Protein AF-A0A955V2Y7-F1 (afdb_monomer_lite)

Structure (mmCIF, N/CA/C/O backbone):
data_AF-A0A955V2Y7-F1
#
_entry.id   AF-A0A955V2Y7-F1
#
loop_
_atom_site.group_PDB
_atom_site.id
_atom_site.type_symbol
_atom_site.label_atom_id
_atom_site.label_alt_id
_atom_site.label_comp_id
_atom_site.label_asym_id
_atom_site.label_entity_id
_atom_site.label_seq_id
_atom_site.pdbx_PDB_ins_code
_atom_site.Cartn_x
_atom_site.Cartn_y
_atom_site.Cartn_z
_atom_site.occupancy
_atom_site.B_iso_or_equiv
_atom_site.auth_seq_id
_atom_site.auth_comp_id
_atom_site.auth_asym_id
_atom_site.auth_atom_id
_atom_site.pdbx_PDB_model_num
ATOM 1 N N . ARG A 1 1 ? -3.514 13.637 -16.619 1.00 52.97 1 ARG A N 1
ATOM 2 C CA . ARG A 1 1 ? -4.445 14.562 -15.931 1.00 52.97 1 ARG A CA 1
ATOM 3 C C . ARG A 1 1 ? -5.052 13.888 -14.704 1.00 52.97 1 ARG A C 1
ATOM 5 O O . ARG A 1 1 ? -4.801 14.370 -13.617 1.00 52.97 1 ARG A O 1
ATOM 12 N N . TRP A 1 2 ? -5.623 12.686 -14.848 1.00 58.56 2 TRP A N 1
ATOM 13 C CA . TRP A 1 2 ? -6.237 11.930 -13.746 1.00 58.56 2 TRP A CA 1
ATOM 14 C C . TRP A 1 2 ? -5.425 11.804 -12.456 1.00 58.56 2 TRP A C 1
ATOM 16 O O . TRP A 1 2 ? -5.997 11.972 -11.395 1.00 58.56 2 TRP A O 1
ATOM 26 N N . LEU A 1 3 ? -4.114 11.543 -12.504 1.00 56.66 3 LEU A N 1
ATOM 27 C CA . LEU A 1 3 ? -3.335 11.458 -11.261 1.00 56.66 3 LEU A CA 1
ATOM 28 C C . LEU A 1 3 ? -3.196 12.816 -10.555 1.00 56.66 3 LEU A C 1
ATOM 30 O O . LEU A 1 3 ? -3.245 12.869 -9.334 1.00 56.66 3 LEU A O 1
ATOM 34 N N . VAL A 1 4 ? -3.025 13.905 -11.309 1.00 57.59 4 VAL A N 1
ATOM 35 C CA . VAL A 1 4 ? -2.953 15.259 -10.737 1.00 57.59 4 VAL A CA 1
ATOM 36 C C . VAL A 1 4 ? -4.289 15.606 -10.088 1.00 57.59 4 VAL A C 1
ATOM 38 O O . VAL A 1 4 ? -4.301 16.048 -8.947 1.00 57.59 4 VAL A O 1
ATOM 41 N N . ASP A 1 5 ? -5.388 15.304 -10.778 1.00 60.38 5 ASP A N 1
ATOM 42 C CA . ASP A 1 5 ? -6.749 15.515 -10.283 1.00 60.38 5 ASP A CA 1
ATOM 43 C C . ASP A 1 5 ? -7.008 14.645 -9.025 1.00 60.38 5 ASP A C 1
ATOM 45 O O . ASP A 1 5 ? -7.425 15.163 -7.993 1.00 60.38 5 ASP A O 1
ATOM 49 N N . ALA A 1 6 ? -6.635 13.355 -9.039 1.00 59.56 6 ALA A N 1
ATOM 50 C CA . ALA A 1 6 ? -6.723 12.454 -7.877 1.00 59.56 6 ALA A CA 1
ATOM 51 C C . ALA A 1 6 ? -5.935 12.948 -6.660 1.00 59.56 6 ALA A C 1
ATOM 53 O O . ALA A 1 6 ? -6.405 12.867 -5.523 1.00 59.56 6 ALA A O 1
ATOM 54 N N . LEU A 1 7 ? -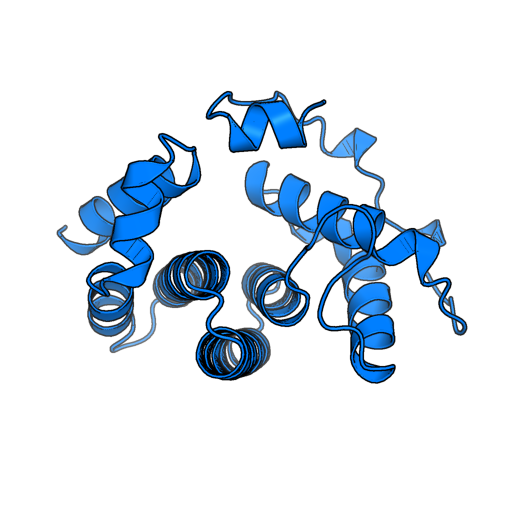4.707 13.422 -6.882 1.00 54.69 7 LEU A N 1
ATOM 55 C CA . LEU A 1 7 ? -3.849 13.928 -5.814 1.00 54.69 7 LEU A CA 1
ATOM 56 C C . LEU A 1 7 ? -4.340 15.279 -5.283 1.00 54.69 7 LEU A C 1
ATOM 58 O O . LEU A 1 7 ? -4.177 15.537 -4.094 1.00 54.69 7 LEU A O 1
ATOM 62 N N . ALA A 1 8 ? -4.989 16.087 -6.125 1.00 55.16 8 ALA A N 1
ATOM 63 C CA . ALA A 1 8 ? -5.684 17.313 -5.738 1.00 55.16 8 ALA A CA 1
ATOM 64 C C . ALA A 1 8 ? -7.030 17.059 -5.025 1.00 55.16 8 ALA A C 1
ATOM 66 O O . ALA A 1 8 ? -7.747 18.007 -4.721 1.00 55.16 8 ALA A O 1
ATOM 67 N N . GLY A 1 9 ? -7.384 15.795 -4.758 1.00 48.59 9 GLY A N 1
ATOM 68 C CA . GLY A 1 9 ? -8.623 15.426 -4.069 1.00 48.59 9 GLY A CA 1
ATOM 69 C C . GLY A 1 9 ? -9.849 15.340 -4.981 1.00 48.59 9 GLY A C 1
ATOM 70 O O . GLY A 1 9 ? -10.930 14.973 -4.519 1.00 48.59 9 GLY A O 1
ATOM 71 N N . GLU A 1 10 ? -9.704 15.611 -6.278 1.00 59.59 10 GLU A N 1
ATOM 72 C CA . GLU A 1 10 ? -10.761 15.342 -7.244 1.00 59.59 10 GLU A CA 1
ATOM 73 C C . GLU A 1 10 ? -10.907 13.824 -7.412 1.00 59.59 10 GLU A C 1
ATOM 75 O O . GLU A 1 10 ? -9.946 13.066 -7.289 1.00 59.59 10 GLU A O 1
ATOM 80 N N . ARG A 1 11 ? -12.122 13.341 -7.681 1.00 58.06 11 ARG A N 1
ATOM 81 C CA . ARG A 1 11 ? -12.327 11.938 -8.060 1.00 58.06 11 ARG A CA 1
ATOM 82 C C . ARG A 1 11 ? -12.265 11.844 -9.576 1.00 58.06 11 ARG A C 1
ATOM 84 O O . ARG A 1 11 ? -13.292 12.087 -10.211 1.00 58.06 11 ARG A O 1
ATOM 91 N N . PRO A 1 12 ? -11.110 11.521 -10.178 1.00 60.28 12 PRO A N 1
ATOM 92 C CA . PRO A 1 12 ? -11.106 11.225 -11.595 1.00 60.28 12 PRO A CA 1
ATOM 93 C C . PRO A 1 12 ? -11.987 10.001 -11.841 1.00 60.28 12 PRO A C 1
ATOM 95 O O . PRO A 1 12 ? -11.880 8.993 -11.139 1.00 60.28 12 PRO A O 1
ATOM 98 N N . ASP A 1 13 ? -12.845 10.096 -12.850 1.00 63.41 13 ASP A N 1
ATOM 99 C CA . ASP A 1 13 ? -13.469 8.929 -13.462 1.00 63.41 13 ASP A CA 1
ATOM 100 C C . ASP A 1 13 ? -12.368 8.190 -14.236 1.00 63.41 13 ASP A C 1
ATOM 102 O O . ASP A 1 13 ? -12.081 8.485 -15.400 1.00 63.41 13 ASP A O 1
ATOM 106 N N . VAL A 1 14 ? -11.609 7.358 -13.516 1.00 62.66 14 VAL A N 1
ATOM 107 C CA . VAL A 1 14 ? -10.502 6.595 -14.091 1.00 62.66 14 VAL A CA 1
ATOM 108 C C . VAL A 1 14 ? -11.103 5.421 -14.842 1.00 62.66 14 VAL A C 1
ATOM 110 O O . VAL A 1 14 ? -11.476 4.411 -14.246 1.00 62.66 14 VAL A O 1
ATOM 113 N N . ASP A 1 15 ? -11.154 5.543 -16.164 1.00 67.69 15 ASP A N 1
ATOM 114 C CA . ASP A 1 15 ? -11.452 4.412 -17.028 1.00 67.69 15 ASP A CA 1
ATOM 115 C C . ASP A 1 15 ? -10.286 3.414 -16.962 1.00 67.69 15 ASP A C 1
ATOM 117 O O . ASP A 1 15 ? -9.238 3.581 -17.588 1.00 67.69 15 ASP A O 1
ATOM 121 N N . VAL A 1 16 ? -10.469 2.359 -16.170 1.00 61.22 16 VAL A N 1
ATOM 122 C CA . VAL A 1 16 ? -9.510 1.258 -16.007 1.00 61.22 16 VAL A CA 1
ATOM 123 C C . VAL A 1 16 ? -9.176 0.556 -17.323 1.00 61.22 16 VAL A C 1
ATOM 125 O O . VAL A 1 16 ? -8.077 0.016 -17.442 1.00 61.22 16 VAL A O 1
ATOM 128 N N . ALA A 1 17 ? -10.044 0.618 -18.342 1.00 64.50 17 ALA A N 1
ATOM 129 C CA . ALA A 1 17 ? -9.721 0.105 -19.673 1.00 64.50 17 ALA A CA 1
ATOM 130 C C . ALA A 1 17 ? -8.621 0.933 -20.365 1.00 64.50 17 ALA A C 1
ATOM 132 O O . ALA A 1 17 ? -7.867 0.400 -21.179 1.00 64.50 17 ALA A O 1
ATOM 133 N N . GLN A 1 18 ? -8.482 2.214 -20.011 1.00 65.06 18 GLN A N 1
ATOM 134 C CA . GLN A 1 18 ? -7.473 3.121 -20.567 1.00 65.06 18 GLN A CA 1
ATOM 135 C C . GLN A 1 18 ? -6.123 3.045 -19.843 1.00 65.06 18 GLN A C 1
ATOM 137 O O . GLN A 1 18 ? -5.133 3.556 -20.363 1.00 65.06 18 GLN A O 1
ATOM 142 N N . LEU A 1 19 ? -6.046 2.382 -18.681 1.00 64.06 19 LEU A N 1
ATOM 143 C CA . LEU A 1 19 ? -4.777 2.142 -17.978 1.00 64.06 19 LEU A CA 1
ATOM 144 C C . LEU A 1 19 ? -3.882 1.127 -18.707 1.00 64.06 19 LEU A C 1
ATOM 146 O O . LEU A 1 19 ? -2.675 1.091 -18.468 1.00 64.06 19 LEU A O 1
ATOM 150 N N . GLY A 1 20 ? -4.466 0.328 -19.607 1.00 64.25 20 GLY A N 1
ATOM 151 C CA . GLY A 1 20 ? -3.792 -0.784 -20.268 1.00 64.25 20 GLY A CA 1
ATOM 152 C C . GLY A 1 20 ? -3.514 -1.940 -19.301 1.00 64.25 20 GLY A C 1
ATOM 153 O O . GLY A 1 20 ? -3.245 -1.752 -18.118 1.00 64.25 20 GLY A O 1
ATOM 154 N N . THR A 1 21 ? -3.563 -3.171 -19.803 1.00 67.00 21 THR A N 1
ATOM 155 C CA . THR A 1 21 ? -3.319 -4.378 -18.990 1.00 67.00 21 THR A CA 1
ATOM 156 C C . THR A 1 21 ? -1.832 -4.645 -18.745 1.00 67.00 21 THR A C 1
ATOM 158 O O . THR A 1 21 ? -1.468 -5.515 -17.954 1.00 67.00 21 THR A O 1
ATOM 161 N N . GLY A 1 22 ? -0.954 -3.924 -19.451 1.00 67.12 22 GLY A N 1
ATOM 162 C CA . GLY A 1 22 ? 0.475 -4.208 -19.477 1.00 67.12 22 GLY A CA 1
ATOM 163 C C . GLY A 1 22 ? 0.809 -5.504 -20.215 1.00 67.12 22 GLY A C 1
ATOM 164 O O . GLY A 1 22 ? 1.912 -6.005 -20.046 1.00 67.12 22 GLY A O 1
ATOM 165 N N . ALA A 1 23 ? -0.107 -6.074 -21.007 1.00 71.56 23 ALA A N 1
ATOM 166 C CA . ALA A 1 23 ? 0.145 -7.298 -21.775 1.00 71.56 23 ALA A CA 1
ATOM 167 C C . ALA A 1 23 ? 1.363 -7.168 -22.710 1.00 71.56 23 ALA A C 1
ATOM 169 O O . ALA A 1 23 ? 2.057 -8.144 -22.970 1.00 71.56 23 ALA A O 1
ATOM 170 N N . GLU A 1 24 ? 1.674 -5.951 -23.161 1.00 73.75 24 GLU A N 1
ATOM 171 C CA . GLU A 1 24 ? 2.886 -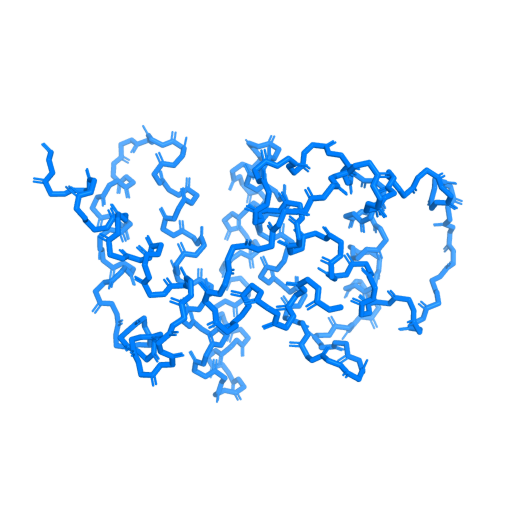5.619 -23.913 1.00 73.75 24 GLU A CA 1
ATOM 172 C C . GLU A 1 24 ? 4.196 -5.844 -23.132 1.00 73.75 24 GLU A C 1
ATOM 174 O O . GLU A 1 24 ? 5.270 -5.863 -23.726 1.00 73.75 24 GLU A O 1
ATOM 179 N N . LEU A 1 25 ? 4.112 -6.021 -21.811 1.00 73.56 25 LEU A N 1
ATOM 180 C CA . LEU A 1 25 ? 5.235 -6.267 -20.906 1.00 73.56 25 LEU A CA 1
ATOM 181 C C . LEU A 1 25 ? 5.450 -7.763 -20.622 1.00 73.56 25 LEU A C 1
ATOM 183 O O . LEU A 1 25 ? 6.400 -8.125 -19.921 1.00 73.56 25 LEU A O 1
ATOM 187 N N . ASP A 1 26 ? 4.587 -8.646 -21.131 1.00 71.50 26 ASP A N 1
ATOM 188 C CA . ASP A 1 26 ? 4.745 -10.085 -20.938 1.00 71.50 26 ASP A CA 1
ATOM 189 C C . ASP A 1 26 ? 5.960 -10.619 -21.705 1.00 71.50 26 ASP A C 1
ATOM 191 O O . ASP A 1 26 ? 6.107 -10.425 -22.908 1.00 71.50 26 ASP A O 1
ATOM 195 N N . GLY A 1 27 ? 6.849 -11.310 -20.985 1.00 66.62 27 GLY A N 1
ATOM 196 C CA . GLY A 1 27 ? 8.088 -11.855 -21.548 1.00 66.62 27 GLY A CA 1
ATOM 197 C C . GLY A 1 27 ? 9.210 -10.829 -21.737 1.00 66.62 27 GLY A C 1
ATOM 198 O O . GLY A 1 27 ? 10.230 -11.155 -22.339 1.00 66.62 27 GLY A O 1
ATOM 199 N N . VAL A 1 28 ? 9.062 -9.605 -21.221 1.00 66.19 28 VAL A N 1
ATOM 200 C CA . VAL A 1 28 ? 10.133 -8.605 -21.256 1.00 66.19 28 VAL A CA 1
ATOM 201 C C . VAL A 1 28 ? 11.253 -9.002 -20.287 1.00 66.19 28 VAL A C 1
ATOM 203 O O . VAL A 1 28 ? 11.102 -8.932 -19.068 1.00 66.19 28 VAL A O 1
ATOM 206 N N . GLU A 1 29 ? 12.395 -9.408 -20.845 1.00 65.06 29 GLU A N 1
ATOM 207 C CA . GLU A 1 29 ? 13.610 -9.767 -20.094 1.00 65.06 29 GLU A CA 1
ATOM 208 C C . GLU A 1 29 ? 14.545 -8.569 -19.846 1.00 65.06 29 GLU A C 1
ATOM 210 O O . GLU A 1 29 ? 15.439 -8.643 -19.004 1.00 65.06 29 GLU A O 1
ATOM 215 N N . SER A 1 30 ? 14.346 -7.453 -20.562 1.00 62.50 30 SER A N 1
ATOM 216 C CA . SER A 1 30 ? 15.168 -6.243 -20.449 1.00 62.50 30 SER A CA 1
ATOM 217 C C . SER A 1 30 ? 14.330 -5.016 -20.124 1.00 62.50 30 SER A C 1
ATOM 219 O O . SER A 1 30 ? 13.290 -4.783 -20.729 1.00 62.50 30 SER A O 1
ATOM 221 N N . PHE A 1 31 ? 14.822 -4.192 -19.214 1.00 67.25 31 PHE A N 1
ATOM 222 C CA . PHE A 1 31 ? 14.068 -3.101 -18.621 1.00 67.25 31 PHE A CA 1
ATOM 223 C C . PHE A 1 31 ? 14.522 -1.729 -19.148 1.00 67.25 31 PHE A C 1
ATOM 225 O O . PHE A 1 31 ? 15.709 -1.406 -19.087 1.00 67.25 31 PHE A O 1
ATOM 232 N N . ASP A 1 32 ? 13.574 -0.910 -19.623 1.00 74.56 32 ASP A N 1
ATOM 233 C CA . ASP A 1 32 ? 13.804 0.504 -19.945 1.00 74.56 32 ASP A CA 1
ATOM 234 C C . ASP A 1 32 ? 13.395 1.386 -18.755 1.00 74.56 32 ASP A C 1
ATOM 236 O O . ASP A 1 32 ? 12.221 1.472 -18.380 1.00 74.56 32 ASP A O 1
ATOM 240 N N . TRP A 1 33 ? 14.379 2.054 -18.151 1.00 71.75 33 TRP A N 1
ATOM 241 C CA . TRP A 1 33 ? 14.184 2.897 -16.972 1.00 71.75 33 TRP A CA 1
ATOM 242 C C . TRP A 1 33 ? 13.276 4.105 -17.228 1.00 71.75 33 TRP A C 1
ATOM 244 O O . TRP A 1 33 ? 12.689 4.635 -16.281 1.00 71.75 33 TRP A O 1
ATOM 254 N N . ILE A 1 34 ? 13.117 4.518 -18.490 1.00 74.00 34 ILE A N 1
ATOM 255 C CA . ILE A 1 34 ? 12.190 5.586 -18.883 1.00 74.00 34 ILE A CA 1
ATOM 256 C C . ILE A 1 34 ? 10.734 5.191 -18.603 1.00 74.00 34 ILE A C 1
ATOM 258 O O . ILE A 1 34 ? 9.901 6.070 -18.388 1.00 74.00 34 ILE A O 1
ATOM 262 N N . LEU A 1 35 ? 10.421 3.892 -18.538 1.00 78.38 35 LEU A N 1
ATOM 263 C CA . LEU A 1 35 ? 9.053 3.401 -18.352 1.00 78.38 35 LEU A CA 1
ATOM 264 C C . LEU A 1 35 ? 8.621 3.315 -16.882 1.00 78.38 35 LEU A C 1
ATOM 266 O O . LEU A 1 35 ? 7.426 3.280 -16.605 1.00 78.38 35 LEU A O 1
ATOM 270 N N . VAL A 1 36 ? 9.546 3.339 -15.915 1.00 79.62 36 VAL A N 1
ATOM 271 C CA . VAL A 1 36 ? 9.218 3.233 -14.471 1.00 79.62 36 VAL A CA 1
ATOM 272 C C . VAL A 1 36 ? 8.139 4.211 -14.006 1.00 79.62 36 VAL A C 1
ATOM 274 O O . VAL A 1 36 ? 7.245 3.774 -13.281 1.00 79.62 36 VAL A O 1
ATOM 277 N N . PRO A 1 37 ? 8.180 5.511 -14.369 1.00 78.94 37 PRO A N 1
ATOM 278 C CA . PRO A 1 37 ? 7.157 6.451 -13.928 1.00 78.94 37 PRO A CA 1
ATOM 279 C C . PRO A 1 37 ? 5.760 6.053 -14.421 1.00 78.94 37 PRO A C 1
ATOM 281 O O . PRO A 1 37 ? 4.803 6.153 -13.659 1.00 78.94 37 PRO A O 1
ATOM 284 N N . ASP A 1 38 ? 5.647 5.565 -15.661 1.00 80.31 38 ASP A N 1
ATOM 285 C CA . ASP A 1 38 ? 4.380 5.118 -16.252 1.00 80.31 38 ASP A CA 1
ATOM 286 C C . ASP A 1 38 ? 3.859 3.844 -15.574 1.00 80.31 38 ASP A C 1
ATOM 288 O O . ASP A 1 38 ? 2.698 3.767 -15.176 1.00 80.31 38 ASP A O 1
ATOM 292 N N . LEU A 1 39 ? 4.737 2.868 -15.343 1.00 84.44 39 LEU A N 1
ATOM 293 C CA . LEU A 1 39 ? 4.378 1.628 -14.654 1.00 84.44 39 LEU A CA 1
ATOM 294 C C . LEU A 1 39 ? 3.870 1.900 -13.229 1.00 84.44 39 LEU A C 1
ATOM 296 O O . LEU A 1 39 ? 2.845 1.359 -12.809 1.00 84.44 39 LEU A O 1
ATOM 300 N N . CYS A 1 40 ? 4.555 2.775 -12.488 1.00 82.69 40 CYS A N 1
ATOM 301 C CA . CYS A 1 40 ? 4.117 3.187 -11.158 1.00 82.69 40 CYS A CA 1
ATOM 302 C C . CYS A 1 40 ? 2.781 3.946 -11.197 1.00 82.69 40 CYS A C 1
ATOM 304 O O . CYS A 1 40 ? 1.923 3.715 -10.346 1.00 82.69 40 CYS A O 1
ATOM 306 N N . LEU A 1 41 ? 2.592 4.823 -12.188 1.00 81.31 41 LEU A N 1
ATOM 307 C CA . LEU A 1 41 ? 1.349 5.561 -12.403 1.00 81.31 41 LEU A CA 1
ATOM 308 C C . LEU A 1 41 ? 0.160 4.619 -12.627 1.00 81.31 41 LEU A C 1
ATOM 310 O O . LEU A 1 41 ? -0.885 4.814 -12.008 1.00 81.31 41 LEU A O 1
ATOM 314 N N . ARG A 1 42 ? 0.315 3.591 -13.469 1.00 82.19 42 ARG A N 1
ATOM 315 C CA . ARG A 1 42 ? -0.749 2.613 -13.748 1.00 82.19 42 ARG A CA 1
ATOM 316 C C . ARG A 1 42 ? -1.180 1.861 -12.491 1.00 82.19 42 ARG A C 1
ATOM 318 O O . ARG A 1 42 ? -2.378 1.713 -12.266 1.00 82.19 42 ARG A O 1
ATOM 325 N N . LEU A 1 43 ? -0.232 1.443 -11.646 1.00 82.88 43 LEU A N 1
ATOM 326 C CA . LEU A 1 43 ? -0.555 0.788 -10.372 1.00 82.88 43 LEU A CA 1
ATOM 327 C C . LEU A 1 43 ? -1.256 1.726 -9.388 1.00 82.88 43 LEU A C 1
ATOM 329 O O . LEU A 1 43 ? -2.230 1.324 -8.755 1.00 82.88 43 LEU A O 1
ATOM 333 N N . GLU A 1 44 ? -0.795 2.972 -9.272 1.00 81.88 44 GLU A N 1
ATOM 334 C CA . GLU A 1 44 ? -1.425 3.950 -8.380 1.00 81.88 44 GLU A CA 1
ATOM 335 C C . GLU A 1 44 ? -2.866 4.247 -8.830 1.00 81.88 44 GLU A C 1
ATOM 337 O O . GLU A 1 44 ? -3.783 4.251 -8.013 1.00 81.88 44 GLU A O 1
ATOM 342 N N . LEU A 1 45 ? -3.094 4.422 -10.136 1.00 77.25 45 LEU A N 1
ATOM 343 C CA . LEU A 1 45 ? -4.434 4.634 -10.685 1.00 77.25 45 LEU A CA 1
ATOM 344 C C . LEU A 1 45 ? -5.333 3.398 -10.536 1.00 77.25 45 LEU A C 1
ATOM 346 O O . LEU A 1 45 ? -6.510 3.549 -10.219 1.00 77.25 45 LEU A O 1
ATOM 350 N N . ALA A 1 46 ? -4.794 2.189 -10.704 1.00 79.25 46 ALA A N 1
ATOM 351 C CA . ALA A 1 46 ? -5.547 0.955 -10.492 1.00 79.25 46 ALA A CA 1
ATOM 352 C C . ALA A 1 46 ? -5.968 0.772 -9.019 1.00 79.25 46 ALA A C 1
ATOM 354 O O . ALA A 1 46 ? -7.103 0.366 -8.761 1.00 79.25 46 ALA A O 1
ATOM 355 N N . ASP A 1 47 ? -5.109 1.120 -8.048 1.00 79.62 47 ASP A N 1
ATOM 356 C CA . ASP A 1 47 ? -5.482 1.142 -6.620 1.00 79.62 47 ASP A CA 1
ATOM 357 C C . ASP A 1 47 ? -6.538 2.213 -6.318 1.00 79.62 47 ASP A C 1
ATOM 359 O O . ASP A 1 47 ? -7.464 1.980 -5.535 1.00 79.62 47 ASP A O 1
ATOM 363 N N . LEU A 1 48 ? -6.419 3.390 -6.933 1.00 71.88 48 LEU A N 1
ATOM 364 C CA . LEU A 1 48 ? -7.399 4.464 -6.781 1.00 71.88 48 LEU A CA 1
ATOM 365 C C . LEU A 1 48 ? -8.770 4.073 -7.346 1.00 71.88 48 LEU A C 1
ATOM 367 O O . LEU A 1 48 ? -9.788 4.380 -6.727 1.00 71.88 48 LEU A O 1
ATOM 371 N N . ALA A 1 49 ? -8.793 3.355 -8.468 1.00 74.31 49 ALA A N 1
ATOM 372 C CA . ALA A 1 49 ? -10.008 2.865 -9.112 1.00 74.31 49 ALA A CA 1
ATOM 373 C C . ALA A 1 49 ? -10.585 1.588 -8.468 1.00 74.31 49 ALA A C 1
ATOM 375 O O . ALA A 1 49 ? -11.675 1.157 -8.835 1.00 74.31 49 ALA A O 1
ATOM 376 N N . GLY A 1 50 ? -9.873 0.957 -7.525 1.00 72.88 50 GLY A N 1
ATOM 377 C CA . GLY A 1 50 ? -10.295 -0.312 -6.926 1.00 72.88 50 GLY A CA 1
ATOM 378 C C . GLY A 1 50 ? -10.226 -1.509 -7.884 1.00 72.88 50 GLY A C 1
ATOM 379 O O . GLY A 1 50 ? -10.937 -2.490 -7.679 1.00 72.88 50 GLY A O 1
ATOM 380 N N . ALA A 1 51 ? -9.367 -1.453 -8.908 1.00 76.50 51 ALA A N 1
ATOM 381 C CA . ALA A 1 51 ? -9.201 -2.502 -9.922 1.00 76.50 51 ALA A CA 1
ATOM 382 C C . ALA A 1 51 ? -7.750 -3.024 -10.042 1.00 76.50 51 ALA A C 1
ATOM 384 O O . ALA A 1 51 ? -7.185 -3.077 -11.137 1.00 76.50 51 ALA A O 1
ATOM 385 N N . PRO A 1 52 ? -7.104 -3.433 -8.941 1.00 68.19 52 PRO A N 1
ATOM 386 C CA . PRO A 1 52 ? -5.677 -3.742 -8.952 1.00 68.19 52 PRO A CA 1
ATOM 387 C C . PRO A 1 52 ? -5.322 -5.100 -9.591 1.00 68.19 52 PRO A C 1
ATOM 389 O O . PRO A 1 52 ? -4.151 -5.413 -9.776 1.00 68.19 52 PRO A O 1
ATOM 392 N N . THR A 1 53 ? -6.305 -5.926 -9.959 1.00 66.75 53 THR A N 1
ATOM 393 C CA . THR A 1 53 ? -6.084 -7.213 -10.648 1.00 66.75 53 THR A CA 1
ATOM 394 C C . THR A 1 53 ? -5.720 -7.060 -12.127 1.00 66.75 53 THR A C 1
ATOM 396 O O . THR A 1 53 ? -5.306 -8.033 -12.755 1.00 66.75 53 THR A O 1
ATOM 399 N N . ALA A 1 54 ? -5.840 -5.855 -12.690 1.00 66.81 54 ALA A N 1
ATOM 400 C CA . ALA A 1 54 ? -5.579 -5.579 -14.101 1.00 66.81 54 ALA A CA 1
ATOM 401 C C . ALA A 1 54 ? -4.090 -5.358 -14.442 1.00 66.81 54 ALA A C 1
ATOM 403 O O . ALA A 1 54 ? -3.764 -5.114 -15.599 1.00 66.81 54 ALA A O 1
ATOM 404 N N . THR A 1 55 ? -3.185 -5.429 -13.461 1.00 77.00 55 THR A N 1
ATOM 405 C CA . THR A 1 55 ? -1.785 -4.990 -13.586 1.00 77.00 55 THR A CA 1
ATOM 406 C C . THR A 1 55 ? -0.665 -6.023 -13.305 1.00 77.00 55 THR A C 1
ATOM 408 O O . THR A 1 55 ? 0.473 -5.582 -13.112 1.00 77.00 55 THR A O 1
ATOM 411 N N . PRO A 1 56 ? -0.860 -7.367 -13.281 1.00 81.06 56 PRO A N 1
ATOM 412 C CA . PRO A 1 56 ? 0.241 -8.305 -13.001 1.00 81.06 56 PRO A CA 1
ATOM 413 C C . PRO A 1 56 ? 1.510 -8.145 -13.867 1.00 81.06 56 PRO A C 1
ATOM 415 O O . PRO A 1 56 ? 2.610 -8.263 -13.320 1.00 81.06 56 PRO A O 1
ATOM 418 N N . PRO A 1 57 ? 1.427 -7.860 -15.184 1.00 81.56 57 PRO A N 1
ATOM 419 C CA . PRO A 1 57 ? 2.624 -7.603 -15.991 1.00 81.56 57 PRO A CA 1
ATOM 420 C C . PRO A 1 57 ? 3.389 -6.343 -15.554 1.00 81.56 57 PRO A C 1
ATOM 422 O O . PRO A 1 57 ? 4.619 -6.337 -15.506 1.00 81.56 57 PRO A O 1
ATOM 425 N N . VAL A 1 58 ? 2.660 -5.295 -15.156 1.00 83.56 58 VAL A N 1
ATOM 426 C CA . VAL A 1 58 ? 3.219 -4.026 -14.660 1.00 83.56 58 VAL A CA 1
ATOM 427 C C . VAL A 1 58 ? 3.974 -4.239 -13.344 1.00 83.56 58 VAL A C 1
ATOM 429 O O . VAL A 1 58 ? 5.074 -3.716 -13.161 1.00 83.56 58 VAL A O 1
ATOM 432 N N . GLU A 1 59 ? 3.425 -5.060 -12.443 1.00 84.44 59 GLU A N 1
ATOM 433 C CA . GLU A 1 59 ? 4.085 -5.424 -11.185 1.00 84.44 59 GLU A CA 1
ATOM 434 C C . GLU A 1 59 ? 5.420 -6.142 -11.430 1.00 84.44 59 GLU A C 1
ATOM 436 O O . GLU A 1 59 ? 6.431 -5.787 -10.819 1.00 84.44 59 GLU A O 1
ATOM 441 N N . ARG A 1 60 ? 5.454 -7.114 -12.354 1.00 86.06 60 ARG A N 1
ATOM 442 C CA . ARG A 1 60 ? 6.691 -7.833 -12.708 1.00 86.06 60 ARG A CA 1
ATOM 443 C C . ARG A 1 60 ? 7.770 -6.890 -13.233 1.00 86.06 60 ARG A C 1
ATOM 445 O O . ARG A 1 60 ? 8.920 -6.984 -12.803 1.00 86.06 60 ARG A O 1
ATOM 452 N N . ALA A 1 61 ? 7.402 -5.960 -14.110 1.00 85.06 61 ALA A N 1
ATOM 453 C CA . ALA A 1 61 ? 8.337 -4.981 -14.655 1.00 85.06 61 ALA A CA 1
ATOM 454 C C . ALA A 1 61 ? 8.933 -4.074 -13.557 1.00 85.06 61 ALA A C 1
ATOM 456 O O . ALA A 1 61 ? 10.136 -3.807 -13.551 1.00 85.06 61 ALA A O 1
ATOM 457 N N . LEU A 1 62 ? 8.132 -3.660 -12.569 1.00 85.00 62 LEU A N 1
ATOM 458 C CA . LEU A 1 62 ? 8.624 -2.884 -11.423 1.00 85.00 62 LEU A CA 1
ATOM 459 C C . LEU A 1 62 ? 9.459 -3.711 -10.439 1.00 85.00 62 LEU A C 1
ATOM 461 O O . LEU A 1 62 ? 10.405 -3.184 -9.849 1.00 85.00 62 LEU A O 1
ATOM 465 N N . ALA A 1 63 ? 9.164 -5.001 -10.276 1.00 87.62 63 ALA A N 1
ATOM 466 C CA . ALA A 1 63 ? 10.010 -5.903 -9.499 1.00 87.62 63 ALA A CA 1
ATOM 467 C C . ALA A 1 63 ? 11.408 -6.039 -10.130 1.00 87.62 63 ALA A C 1
ATOM 469 O O . ALA A 1 63 ? 12.413 -5.984 -9.416 1.00 87.62 63 ALA A O 1
ATOM 470 N N . LEU A 1 64 ? 11.485 -6.123 -11.464 1.00 85.81 64 LEU A N 1
ATOM 471 C CA . LEU A 1 64 ? 12.751 -6.111 -12.199 1.00 85.81 64 LEU A CA 1
ATOM 472 C C . LEU A 1 64 ? 13.488 -4.771 -12.028 1.00 85.81 64 LEU A C 1
ATOM 474 O O . LEU A 1 64 ? 14.663 -4.765 -11.660 1.00 85.81 64 LEU A O 1
ATOM 478 N N . ALA A 1 65 ? 12.793 -3.636 -12.173 1.00 84.25 65 ALA A N 1
ATOM 479 C CA . ALA A 1 65 ? 13.345 -2.303 -11.896 1.00 84.25 65 ALA A CA 1
ATOM 480 C C . ALA A 1 65 ? 13.995 -2.230 -10.506 1.00 84.25 65 ALA A C 1
ATOM 482 O O . ALA A 1 65 ? 15.114 -1.742 -10.324 1.00 84.25 65 ALA A O 1
ATOM 483 N N . ARG A 1 66 ? 13.289 -2.759 -9.503 1.00 85.56 66 ARG A N 1
ATOM 484 C CA . ARG A 1 66 ? 13.757 -2.794 -8.122 1.00 85.56 66 ARG A CA 1
ATOM 485 C C . ARG A 1 66 ? 15.005 -3.659 -7.962 1.00 85.56 66 ARG A C 1
ATOM 487 O O . ARG A 1 66 ? 15.914 -3.248 -7.240 1.00 85.56 66 ARG A O 1
ATOM 494 N N . ALA A 1 67 ? 15.069 -4.813 -8.625 1.00 86.62 67 ALA A N 1
ATOM 495 C CA . ALA A 1 67 ? 16.255 -5.672 -8.627 1.00 86.62 67 ALA A CA 1
ATOM 496 C C . ALA A 1 67 ? 17.492 -4.956 -9.207 1.00 86.62 67 ALA A C 1
ATOM 498 O O . ALA A 1 67 ? 18.608 -5.202 -8.758 1.00 86.62 67 ALA A O 1
ATOM 499 N N . HIS A 1 68 ? 17.287 -3.998 -10.116 1.00 84.12 68 HIS A N 1
ATOM 500 C CA . HIS A 1 68 ? 18.330 -3.120 -10.655 1.00 84.12 68 HIS A CA 1
ATOM 501 C C . HIS A 1 68 ? 18.629 -1.874 -9.797 1.00 84.12 68 HIS A C 1
ATOM 503 O O . HIS A 1 68 ? 19.378 -0.997 -10.221 1.00 84.12 68 HIS A O 1
ATOM 509 N N . GLY A 1 69 ? 18.086 -1.784 -8.579 1.00 83.25 69 GLY A N 1
ATOM 510 C CA . GLY A 1 69 ? 18.428 -0.734 -7.616 1.00 83.25 69 GLY A CA 1
ATOM 511 C C . GLY A 1 69 ? 17.566 0.526 -7.692 1.00 83.25 69 GLY A C 1
ATOM 512 O O . GLY A 1 69 ? 17.846 1.488 -6.977 1.00 83.25 69 GLY A O 1
ATOM 513 N N . PHE A 1 70 ? 16.493 0.535 -8.489 1.00 79.75 70 PHE A N 1
ATOM 514 C CA . PHE A 1 70 ? 15.581 1.676 -8.521 1.00 79.75 70 PHE A CA 1
ATOM 515 C C . PHE A 1 70 ? 14.852 1.839 -7.176 1.00 79.75 70 PHE A C 1
ATOM 517 O O . PHE A 1 70 ? 14.315 0.894 -6.582 1.00 79.75 70 PHE A O 1
ATOM 524 N N . VAL A 1 71 ? 14.864 3.075 -6.677 1.00 75.00 71 VAL A N 1
ATOM 525 C CA . VAL A 1 71 ? 14.183 3.492 -5.438 1.00 75.00 71 VAL A CA 1
ATOM 526 C C . VAL A 1 71 ? 13.105 4.524 -5.754 1.00 75.00 71 VAL A C 1
ATOM 528 O O . VAL A 1 71 ? 11.989 4.420 -5.247 1.00 75.00 71 VAL A O 1
ATOM 531 N N . PHE A 1 72 ? 13.441 5.461 -6.641 1.00 71.94 72 PHE A N 1
ATOM 532 C CA . PHE A 1 72 ? 12.562 6.496 -7.162 1.00 71.94 72 PHE A CA 1
ATOM 533 C C . PHE A 1 72 ? 12.591 6.476 -8.687 1.00 71.94 72 PHE A C 1
ATOM 535 O O . PHE A 1 72 ? 13.633 6.215 -9.291 1.00 71.94 72 PHE A O 1
ATOM 542 N N . SER A 1 73 ? 11.457 6.782 -9.306 1.00 72.25 73 SER A N 1
ATOM 543 C CA . SER A 1 73 ? 11.377 7.075 -10.735 1.00 72.25 73 SER A CA 1
ATOM 544 C C . SER A 1 73 ? 11.762 8.526 -11.042 1.00 72.25 73 SER A C 1
ATOM 546 O O . SER A 1 73 ? 11.486 9.439 -10.263 1.00 72.25 73 SER A O 1
ATOM 548 N N . SER A 1 74 ? 12.394 8.752 -12.196 1.00 58.12 74 SER A N 1
ATOM 549 C CA . SER A 1 74 ? 12.706 10.093 -12.709 1.00 58.12 74 SER A CA 1
ATOM 550 C C . SER A 1 74 ? 11.456 10.776 -13.272 1.00 58.12 74 SER A C 1
ATOM 552 O O . SER A 1 74 ? 10.652 10.136 -13.936 1.00 58.12 74 SER A O 1
ATOM 554 N N . GLY A 1 75 ? 11.292 12.083 -13.058 1.00 54.66 75 GLY A N 1
ATOM 555 C CA . GLY A 1 75 ? 10.175 12.862 -13.622 1.00 54.66 75 GLY A CA 1
ATOM 556 C C . GLY A 1 75 ? 8.902 12.879 -12.765 1.00 54.66 75 GLY A C 1
ATOM 557 O O . GLY A 1 75 ? 8.114 13.811 -12.881 1.00 54.66 75 GLY A O 1
ATOM 558 N N . TRP A 1 76 ? 8.747 11.911 -11.853 1.00 55.31 76 TRP A N 1
ATOM 559 C CA . TRP A 1 76 ? 7.755 11.895 -10.769 1.00 55.31 76 TRP A CA 1
ATOM 560 C C . TRP A 1 76 ? 8.203 10.850 -9.731 1.00 55.31 76 TRP A C 1
ATOM 562 O O . TRP A 1 76 ? 8.348 9.692 -10.121 1.00 55.31 76 TRP A O 1
ATOM 572 N N . PRO A 1 77 ? 8.488 11.178 -8.456 1.00 62.00 77 PRO A N 1
ATOM 573 C CA . PRO A 1 77 ? 9.110 10.229 -7.530 1.00 62.00 77 PRO A CA 1
ATOM 574 C C . PRO A 1 77 ? 8.069 9.261 -6.953 1.00 62.00 77 PRO A C 1
ATOM 576 O O . PRO A 1 77 ? 7.556 9.454 -5.855 1.00 62.00 77 PRO A O 1
ATOM 579 N N . PHE A 1 78 ? 7.744 8.195 -7.683 1.00 68.31 78 PHE A N 1
ATOM 580 C CA . PHE A 1 78 ? 7.040 7.065 -7.090 1.00 68.31 78 PHE A CA 1
ATOM 581 C C . PHE A 1 78 ? 8.000 6.268 -6.215 1.00 68.31 78 PHE A C 1
ATOM 583 O O . PHE A 1 78 ? 9.120 5.951 -6.621 1.00 68.31 78 PHE A O 1
ATOM 590 N N . PHE A 1 79 ? 7.547 5.924 -5.013 1.00 83.94 79 PHE A N 1
ATOM 591 C CA . PHE A 1 79 ? 8.329 5.143 -4.071 1.00 83.94 79 PHE A CA 1
ATOM 592 C C . PHE A 1 79 ? 8.123 3.645 -4.308 1.00 83.94 79 PHE A C 1
ATOM 594 O O . PHE A 1 79 ? 7.185 3.032 -3.794 1.00 83.94 79 PHE A O 1
ATOM 601 N N . VAL A 1 80 ? 9.008 3.056 -5.116 1.00 86.50 80 VAL A N 1
ATOM 602 C CA . VAL A 1 80 ? 8.872 1.682 -5.637 1.00 86.50 80 VAL A CA 1
ATOM 603 C C . VAL A 1 80 ? 8.627 0.630 -4.539 1.00 86.50 80 VAL A C 1
ATOM 605 O O . VAL A 1 80 ? 7.718 -0.183 -4.707 1.00 86.50 80 VAL A O 1
ATOM 608 N N . PRO A 1 81 ? 9.340 0.631 -3.391 1.00 89.38 81 PRO A N 1
ATOM 609 C CA . PRO A 1 81 ? 9.072 -0.319 -2.309 1.00 89.38 81 PRO A CA 1
ATOM 610 C C . PRO A 1 81 ? 7.625 -0.294 -1.792 1.00 89.38 81 PRO A C 1
ATOM 612 O O . PRO A 1 81 ? 7.066 -1.353 -1.514 1.00 89.38 81 PRO A O 1
ATOM 615 N N . ARG A 1 82 ? 7.007 0.893 -1.692 1.00 93.62 82 ARG A N 1
ATOM 616 C CA . ARG A 1 82 ? 5.608 1.042 -1.262 1.00 93.62 82 ARG A CA 1
ATOM 617 C C . ARG A 1 82 ? 4.653 0.477 -2.310 1.00 93.62 82 ARG A C 1
ATOM 619 O O . ARG A 1 82 ? 3.751 -0.278 -1.961 1.00 93.62 82 ARG A O 1
ATOM 626 N N . ILE A 1 83 ? 4.878 0.806 -3.582 1.00 91.00 83 ILE A N 1
ATOM 627 C CA . ILE A 1 83 ? 4.042 0.350 -4.704 1.00 91.00 83 ILE A CA 1
ATOM 628 C C . ILE A 1 83 ? 4.001 -1.182 -4.790 1.00 91.00 83 ILE A C 1
ATOM 630 O O . ILE A 1 83 ? 2.933 -1.756 -4.988 1.00 91.00 83 ILE A O 1
ATOM 634 N N . LEU A 1 84 ? 5.131 -1.858 -4.561 1.00 90.81 84 LEU A N 1
ATOM 635 C CA . LEU A 1 84 ? 5.170 -3.325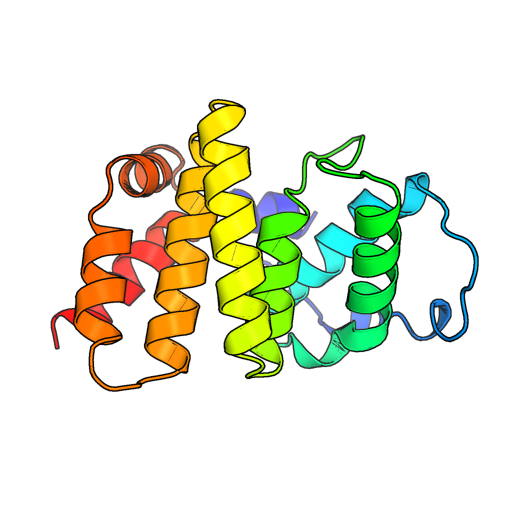 -4.505 1.00 90.81 84 LEU A CA 1
ATOM 636 C C . LEU A 1 84 ? 4.311 -3.893 -3.361 1.00 90.81 84 LEU A C 1
ATOM 638 O O . LEU A 1 84 ? 3.680 -4.933 -3.529 1.00 90.81 84 LEU A O 1
ATOM 642 N N . GLY A 1 85 ? 4.239 -3.205 -2.217 1.00 93.00 85 GLY A N 1
ATOM 643 C CA . GLY A 1 85 ? 3.361 -3.591 -1.108 1.00 93.00 85 GLY A CA 1
ATOM 644 C C . GLY A 1 85 ? 1.880 -3.461 -1.457 1.00 93.00 85 GLY A C 1
ATOM 645 O O . GLY A 1 85 ? 1.092 -4.353 -1.137 1.00 93.00 85 GLY A O 1
ATOM 646 N N . VAL A 1 86 ? 1.507 -2.398 -2.175 1.00 91.69 86 VAL A N 1
ATOM 647 C CA . VAL A 1 86 ? 0.141 -2.198 -2.688 1.00 91.69 86 VAL A CA 1
ATOM 648 C C . VAL A 1 86 ? -0.238 -3.307 -3.675 1.00 91.69 86 VAL A C 1
ATOM 650 O O . VAL A 1 86 ? -1.295 -3.919 -3.528 1.00 91.69 86 VAL A O 1
ATOM 653 N N . ALA A 1 87 ? 0.645 -3.635 -4.623 1.00 88.44 87 ALA A N 1
ATOM 654 C CA . ALA A 1 87 ? 0.404 -4.703 -5.593 1.00 88.44 87 ALA A CA 1
ATOM 655 C C . ALA A 1 87 ? 0.259 -6.085 -4.923 1.00 88.44 87 ALA A C 1
ATOM 657 O O . ALA A 1 87 ? -0.684 -6.823 -5.203 1.00 88.44 87 ALA A O 1
ATOM 658 N N . ALA A 1 88 ? 1.130 -6.413 -3.965 1.00 91.50 88 ALA A N 1
ATOM 659 C CA . ALA A 1 88 ? 1.027 -7.659 -3.209 1.00 91.50 88 ALA A CA 1
ATOM 660 C C . ALA A 1 88 ? -0.259 -7.735 -2.362 1.00 91.50 88 ALA A C 1
ATOM 662 O O . ALA A 1 88 ? -0.912 -8.778 -2.325 1.00 91.50 88 ALA A O 1
ATOM 663 N N . THR A 1 89 ? -0.666 -6.619 -1.743 1.00 90.31 89 THR A N 1
ATOM 664 C CA . THR A 1 89 ? -1.934 -6.508 -0.995 1.00 90.31 89 THR A CA 1
ATOM 665 C C . THR A 1 89 ? -3.126 -6.827 -1.889 1.00 90.31 89 THR A C 1
ATOM 667 O O . THR A 1 89 ? -4.002 -7.597 -1.506 1.00 90.31 89 THR A O 1
ATOM 670 N N . ALA A 1 90 ? -3.139 -6.287 -3.108 1.00 88.56 90 ALA A N 1
ATOM 671 C CA . ALA A 1 90 ? -4.194 -6.541 -4.079 1.00 88.56 90 ALA A CA 1
ATOM 672 C C . ALA A 1 90 ? -4.302 -8.009 -4.516 1.00 88.56 90 ALA A C 1
ATOM 674 O O . ALA A 1 90 ? -5.391 -8.475 -4.847 1.00 88.56 90 ALA A O 1
ATOM 675 N N . ARG A 1 91 ? -3.186 -8.744 -4.501 1.00 90.88 91 ARG A N 1
ATOM 676 C CA . ARG A 1 91 ? -3.146 -10.187 -4.782 1.00 90.88 91 ARG A CA 1
ATOM 677 C C . ARG A 1 91 ? -3.423 -11.057 -3.551 1.00 90.88 91 ARG A C 1
ATOM 679 O O . ARG A 1 91 ? -3.315 -12.275 -3.660 1.00 90.88 91 ARG A O 1
ATOM 686 N N . ALA A 1 92 ? -3.741 -10.457 -2.400 1.00 92.12 92 ALA A N 1
ATOM 687 C CA . ALA A 1 92 ? -3.836 -11.136 -1.105 1.00 92.12 92 ALA A CA 1
ATOM 688 C C . ALA A 1 92 ? -2.556 -11.908 -0.710 1.00 92.12 92 ALA A C 1
ATOM 690 O O . ALA A 1 92 ? -2.593 -12.848 0.083 1.00 92.12 92 ALA A O 1
ATOM 691 N N . ASP A 1 93 ? -1.403 -11.503 -1.250 1.00 96.62 93 ASP A N 1
ATOM 692 C CA . ASP A 1 93 ? -0.091 -12.066 -0.930 1.00 96.62 93 ASP A CA 1
ATOM 693 C C . ASP A 1 93 ? 0.479 -11.331 0.289 1.00 96.62 93 ASP A C 1
ATOM 695 O O . ASP A 1 93 ? 1.345 -10.455 0.196 1.00 96.62 93 ASP A O 1
ATOM 699 N N . TRP A 1 94 ? -0.094 -11.639 1.452 1.00 96.19 94 TRP A N 1
ATOM 700 C CA . TRP A 1 94 ? 0.138 -10.903 2.696 1.00 96.19 94 TRP A CA 1
ATOM 701 C C . TRP A 1 94 ? 1.601 -10.906 3.133 1.00 96.19 94 TRP A C 1
ATOM 703 O O . TRP A 1 94 ? 2.100 -9.905 3.647 1.00 96.19 94 TRP A O 1
ATOM 713 N N . ASP A 1 95 ? 2.302 -12.010 2.891 1.00 96.94 95 ASP A N 1
ATOM 714 C CA . ASP A 1 95 ? 3.713 -12.150 3.228 1.00 96.94 95 ASP A CA 1
ATOM 715 C C . ASP A 1 95 ? 4.591 -11.258 2.343 1.00 96.94 95 ASP A C 1
ATOM 717 O O . ASP A 1 95 ? 5.525 -10.614 2.834 1.00 96.94 95 ASP A O 1
ATOM 721 N N . ALA A 1 96 ? 4.305 -11.192 1.038 1.00 94.44 96 ALA A N 1
ATOM 722 C CA . ALA A 1 96 ? 5.003 -10.277 0.143 1.00 94.44 96 ALA A CA 1
ATOM 723 C C . ALA A 1 96 ? 4.681 -8.813 0.469 1.00 94.44 96 ALA A C 1
ATOM 725 O O . ALA A 1 96 ? 5.599 -7.988 0.504 1.00 94.44 96 ALA A O 1
ATOM 726 N N . ALA A 1 97 ? 3.419 -8.505 0.777 1.00 95.62 97 ALA A N 1
ATOM 727 C CA . ALA A 1 97 ? 2.987 -7.162 1.148 1.00 95.62 97 ALA A CA 1
ATOM 728 C C . ALA A 1 97 ? 3.693 -6.673 2.419 1.00 95.62 97 ALA A C 1
ATOM 730 O O . ALA A 1 97 ? 4.267 -5.584 2.432 1.00 95.62 97 ALA A O 1
ATOM 731 N N . GLU A 1 98 ? 3.731 -7.499 3.466 1.00 97.00 98 GLU A N 1
ATOM 732 C CA . GLU A 1 98 ? 4.369 -7.156 4.738 1.00 97.00 98 GLU A CA 1
ATOM 733 C C . GLU A 1 98 ? 5.876 -6.907 4.567 1.00 97.00 98 GLU A C 1
ATOM 735 O O . GLU A 1 98 ? 6.403 -5.920 5.088 1.00 97.00 98 GLU A O 1
ATOM 740 N N . ARG A 1 99 ? 6.573 -7.742 3.780 1.00 97.50 99 ARG A N 1
ATOM 741 C CA . ARG A 1 99 ? 7.995 -7.527 3.452 1.00 97.50 99 ARG A CA 1
ATOM 742 C C . ARG A 1 99 ? 8.216 -6.229 2.678 1.00 97.50 99 ARG A C 1
ATOM 744 O O . ARG A 1 99 ? 9.151 -5.487 2.984 1.00 97.50 99 ARG A O 1
ATOM 751 N N . ALA A 1 100 ? 7.373 -5.954 1.685 1.00 95.56 100 ALA A N 1
ATOM 752 C CA . ALA A 1 100 ? 7.485 -4.755 0.866 1.00 95.56 100 ALA A CA 1
ATOM 753 C C . ALA A 1 100 ? 7.254 -3.484 1.696 1.00 95.56 100 ALA A C 1
ATOM 755 O O . ALA A 1 100 ? 8.086 -2.575 1.651 1.00 95.56 100 ALA A O 1
ATOM 756 N N . PHE A 1 101 ? 6.207 -3.448 2.529 1.00 97.06 101 PHE A N 1
ATOM 757 C CA . PHE A 1 101 ? 5.937 -2.308 3.406 1.00 97.06 101 PHE A CA 1
ATOM 758 C C . PHE A 1 101 ? 6.994 -2.129 4.498 1.00 97.06 101 PHE A C 1
ATOM 760 O O . PHE A 1 101 ? 7.374 -0.995 4.780 1.00 97.06 101 PHE A O 1
ATOM 767 N N . ALA A 1 102 ? 7.527 -3.210 5.077 1.00 96.38 102 ALA A N 1
ATOM 768 C CA . ALA A 1 102 ? 8.626 -3.112 6.040 1.00 96.38 102 ALA A CA 1
ATOM 769 C C . ALA A 1 102 ? 9.891 -2.507 5.404 1.00 96.38 102 ALA A C 1
ATOM 771 O O . ALA A 1 102 ? 10.537 -1.639 5.992 1.00 96.38 102 ALA A O 1
ATOM 772 N N . ASN A 1 103 ? 10.223 -2.915 4.176 1.00 96.38 103 ASN A N 1
ATOM 773 C CA . ASN A 1 103 ? 11.340 -2.337 3.431 1.00 96.38 103 ASN A CA 1
ATOM 774 C C . ASN A 1 103 ? 11.077 -0.870 3.033 1.00 96.38 103 ASN A C 1
ATOM 776 O O . ASN A 1 103 ? 11.977 -0.035 3.119 1.00 96.38 103 ASN A O 1
ATOM 780 N N . ALA A 1 104 ? 9.848 -0.541 2.628 1.00 95.31 104 ALA A N 1
ATOM 781 C CA . ALA A 1 104 ? 9.441 0.830 2.331 1.00 95.31 104 ALA A CA 1
ATOM 782 C C . ALA A 1 104 ? 9.585 1.739 3.559 1.00 95.31 104 ALA A C 1
ATOM 784 O O . ALA A 1 104 ? 10.180 2.810 3.472 1.00 95.31 104 ALA A O 1
ATOM 785 N N . GLU A 1 105 ? 9.130 1.285 4.724 1.00 95.44 105 GLU A N 1
ATOM 786 C CA . GLU A 1 105 ? 9.262 2.019 5.979 1.00 95.44 105 GLU A CA 1
ATOM 787 C C . GLU A 1 105 ? 10.732 2.250 6.357 1.00 95.44 105 GLU A C 1
ATOM 789 O O . GLU A 1 105 ? 11.114 3.374 6.698 1.00 95.44 105 GLU A O 1
ATOM 794 N N . LEU A 1 106 ? 11.569 1.212 6.247 1.00 95.50 106 LEU A N 1
ATOM 795 C CA . LEU A 1 106 ? 13.004 1.300 6.522 1.00 95.50 106 LEU A CA 1
ATOM 796 C C . LEU A 1 106 ? 13.677 2.361 5.641 1.00 95.50 106 LEU A C 1
ATOM 798 O O . LEU A 1 106 ? 14.418 3.208 6.143 1.00 95.50 106 LEU A O 1
ATOM 802 N N . ILE A 1 107 ? 13.411 2.329 4.333 1.00 92.94 107 ILE A N 1
ATOM 803 C CA . ILE A 1 107 ? 14.014 3.262 3.376 1.00 92.94 107 ILE A CA 1
ATOM 804 C C . ILE A 1 107 ? 13.477 4.676 3.598 1.00 92.94 107 ILE A C 1
ATOM 806 O O . ILE A 1 107 ? 14.277 5.598 3.705 1.00 92.94 107 ILE A O 1
ATOM 810 N N . ALA A 1 108 ? 12.162 4.866 3.730 1.00 90.19 108 ALA A N 1
ATOM 811 C CA . ALA A 1 108 ? 11.586 6.196 3.934 1.00 90.19 108 ALA A CA 1
ATOM 812 C C . ALA A 1 108 ? 12.092 6.848 5.231 1.00 90.19 108 ALA A C 1
ATOM 814 O O . ALA A 1 108 ? 12.354 8.049 5.261 1.00 90.19 108 ALA A O 1
ATOM 815 N N . THR A 1 109 ? 12.303 6.047 6.279 1.00 91.44 109 THR A N 1
ATOM 816 C CA . THR A 1 109 ? 12.913 6.511 7.531 1.00 91.44 109 THR A CA 1
ATOM 817 C C . THR A 1 109 ? 14.377 6.902 7.323 1.00 91.44 109 THR A C 1
ATOM 819 O O . THR A 1 109 ? 14.779 8.000 7.711 1.00 91.44 109 THR A O 1
ATOM 822 N N . ARG A 1 110 ? 15.175 6.038 6.677 1.00 92.69 110 ARG A N 1
ATOM 823 C CA . ARG A 1 110 ? 16.600 6.289 6.400 1.00 92.69 110 ARG A CA 1
ATOM 824 C C . ARG A 1 110 ? 16.810 7.545 5.554 1.00 92.69 110 ARG A C 1
ATOM 826 O O . ARG A 1 110 ? 17.673 8.354 5.875 1.00 92.69 110 ARG A O 1
ATOM 833 N N . GLU A 1 111 ? 16.004 7.708 4.509 1.00 88.81 111 GLU A N 1
ATOM 834 C CA . GLU A 1 111 ? 16.080 8.831 3.567 1.00 88.81 111 GLU A CA 1
ATOM 835 C C . GLU A 1 111 ? 15.357 10.091 4.065 1.00 8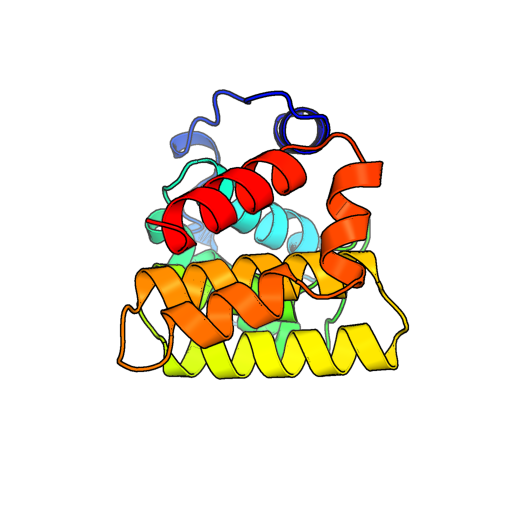8.81 111 GLU A C 1
ATOM 837 O O . GLU A 1 111 ? 15.325 11.094 3.357 1.00 88.81 111 GLU A O 1
ATOM 842 N N . ARG A 1 112 ? 14.771 10.063 5.273 1.00 86.94 112 ARG A N 1
ATOM 843 C CA . ARG A 1 112 ? 13.984 11.172 5.840 1.00 86.94 112 ARG A CA 1
ATOM 844 C C . ARG A 1 112 ? 12.912 11.672 4.862 1.00 86.94 112 ARG A C 1
ATOM 846 O O . ARG A 1 112 ? 12.782 12.871 4.632 1.00 86.94 112 ARG A O 1
ATOM 853 N N . ALA A 1 113 ? 12.147 10.739 4.297 1.00 85.88 113 ALA A N 1
ATOM 854 C CA . ALA A 1 113 ? 11.058 10.992 3.358 1.00 85.88 113 ALA A CA 1
ATOM 855 C C . ALA A 1 113 ? 9.694 10.876 4.076 1.00 85.88 113 ALA A C 1
ATOM 857 O O . ALA A 1 113 ? 9.034 9.837 3.986 1.00 85.88 113 ALA A O 1
ATOM 858 N N . PRO A 1 114 ? 9.249 11.912 4.817 1.00 84.94 114 PRO A N 1
ATOM 859 C CA . PRO A 1 114 ? 8.103 11.808 5.721 1.00 84.94 114 PRO A CA 1
ATOM 860 C C . PRO A 1 114 ? 6.778 11.537 4.996 1.00 84.94 114 PRO A C 1
ATOM 862 O O . PRO A 1 114 ? 5.963 10.767 5.496 1.00 84.94 114 PRO A O 1
ATOM 865 N N . PHE A 1 115 ? 6.582 12.085 3.793 1.00 82.75 115 PHE A N 1
ATOM 866 C CA . PHE A 1 115 ? 5.380 11.824 2.992 1.00 82.75 115 PHE A CA 1
ATOM 867 C C . PHE A 1 115 ? 5.298 10.370 2.518 1.00 82.75 115 PHE A C 1
ATOM 869 O O . PHE A 1 115 ? 4.234 9.757 2.567 1.00 82.75 115 PHE A O 1
ATOM 876 N N . GLU A 1 116 ? 6.421 9.780 2.114 1.00 87.38 116 GLU A N 1
ATOM 877 C CA . GLU A 1 116 ? 6.445 8.375 1.700 1.00 87.38 116 GLU A CA 1
ATOM 878 C C . GLU A 1 116 ? 6.329 7.423 2.892 1.00 87.38 116 GLU A C 1
ATOM 880 O O . GLU A 1 116 ? 5.685 6.376 2.789 1.00 87.38 116 GLU A O 1
ATOM 885 N N . LEU A 1 117 ? 6.861 7.812 4.054 1.00 91.31 117 LEU A N 1
ATOM 886 C CA . LEU A 1 117 ? 6.628 7.099 5.306 1.00 91.31 117 LEU A CA 1
ATOM 887 C C . LEU A 1 117 ? 5.139 7.122 5.690 1.00 91.31 117 LEU A C 1
ATOM 889 O O . LEU A 1 117 ? 4.582 6.081 6.040 1.00 91.31 117 LEU A O 1
ATOM 893 N N . ALA A 1 118 ? 4.478 8.275 5.561 1.00 89.44 118 ALA A N 1
ATOM 894 C CA . ALA A 1 118 ? 3.049 8.437 5.816 1.00 89.44 118 ALA A CA 1
ATOM 895 C C . ALA A 1 118 ? 2.187 7.551 4.905 1.00 89.44 118 ALA A C 1
ATOM 897 O O . ALA A 1 118 ? 1.343 6.795 5.389 1.00 89.44 118 ALA A O 1
ATOM 898 N N . ARG A 1 119 ? 2.443 7.596 3.589 1.00 89.31 119 ARG A N 1
ATOM 899 C CA . ARG A 1 119 ? 1.748 6.767 2.590 1.00 89.31 119 ARG A CA 1
ATOM 900 C C . ARG A 1 119 ? 1.965 5.279 2.849 1.00 89.31 119 ARG A C 1
ATOM 902 O O . ARG A 1 119 ? 1.010 4.514 2.833 1.00 89.31 119 ARG A O 1
ATOM 909 N N . THR A 1 120 ? 3.196 4.885 3.174 1.00 94.31 120 THR A N 1
ATOM 910 C CA . THR A 1 120 ? 3.525 3.498 3.541 1.00 94.31 120 THR A CA 1
ATOM 911 C C . THR A 1 120 ? 2.738 3.033 4.768 1.00 94.31 120 THR A C 1
ATOM 913 O O . THR A 1 120 ? 2.201 1.928 4.761 1.00 94.31 120 THR A O 1
ATOM 916 N N . CYS A 1 121 ? 2.629 3.865 5.811 1.00 94.06 121 CYS A N 1
ATOM 917 C CA . CYS A 1 121 ? 1.853 3.529 7.009 1.00 94.06 121 CYS A CA 1
ATOM 918 C C . CYS A 1 121 ? 0.358 3.374 6.699 1.00 94.06 121 CYS A C 1
ATOM 920 O O . CYS A 1 121 ? -0.258 2.420 7.171 1.00 94.06 121 CYS A O 1
ATOM 922 N N . LEU A 1 122 ? -0.208 4.272 5.885 1.00 91.69 122 LEU A N 1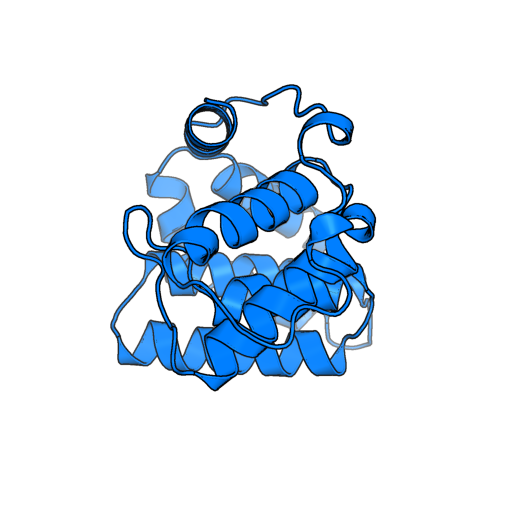
ATOM 923 C CA . LEU A 1 122 ? -1.606 4.197 5.457 1.00 91.69 122 LEU A CA 1
ATOM 924 C C . LEU A 1 122 ? -1.883 2.925 4.642 1.00 91.69 122 LEU A C 1
ATOM 926 O O . LEU A 1 122 ? -2.815 2.188 4.962 1.00 91.69 122 LEU A O 1
ATOM 930 N N . ASP A 1 123 ? -1.070 2.635 3.626 1.00 94.19 123 ASP A N 1
ATOM 931 C CA . ASP A 1 123 ? -1.263 1.463 2.763 1.00 94.19 123 ASP A CA 1
ATOM 932 C C . ASP A 1 123 ? -1.061 0.145 3.530 1.00 94.19 123 ASP A C 1
ATOM 934 O O . ASP A 1 123 ? -1.829 -0.803 3.353 1.00 94.19 123 ASP A O 1
ATOM 938 N N . ARG A 1 124 ? -0.111 0.095 4.473 1.00 96.50 124 ARG A N 1
ATOM 939 C CA . ARG A 1 124 ? 0.066 -1.068 5.355 1.00 96.50 124 ARG A CA 1
ATOM 940 C C . ARG A 1 124 ? -1.102 -1.245 6.327 1.00 96.50 124 ARG A C 1
ATOM 942 O O . ARG A 1 124 ? -1.530 -2.374 6.546 1.00 96.50 124 ARG A O 1
ATOM 949 N N . ALA A 1 125 ? -1.651 -0.161 6.880 1.00 94.06 125 ALA A N 1
ATOM 950 C CA . ALA A 1 125 ? -2.853 -0.231 7.712 1.00 94.06 125 ALA A CA 1
ATOM 951 C C . ALA A 1 125 ? -4.056 -0.767 6.916 1.00 94.06 125 ALA A C 1
ATOM 953 O O . ALA A 1 125 ? -4.795 -1.614 7.416 1.00 94.06 125 ALA A O 1
ATOM 954 N N . ARG A 1 126 ? -4.217 -0.340 5.653 1.00 93.81 126 ARG A N 1
ATOM 955 C CA . ARG A 1 126 ? -5.237 -0.877 4.734 1.00 93.81 126 ARG A CA 1
ATOM 956 C C . ARG A 1 126 ? -5.044 -2.372 4.482 1.00 93.81 126 ARG A C 1
ATOM 958 O O . ARG A 1 126 ? -6.023 -3.116 4.500 1.00 93.81 126 ARG A O 1
ATOM 965 N N . MET A 1 127 ? -3.804 -2.811 4.265 1.00 96.25 127 MET A N 1
ATOM 966 C CA . MET A 1 127 ? -3.479 -4.229 4.085 1.00 96.25 127 MET A CA 1
ATOM 967 C C . MET A 1 127 ? -3.858 -5.054 5.316 1.00 96.25 127 MET A C 1
ATOM 969 O O . MET A 1 127 ? -4.552 -6.052 5.168 1.00 96.25 127 MET A O 1
ATOM 973 N N . LEU A 1 128 ? -3.485 -4.608 6.522 1.00 95.31 128 LEU A N 1
ATOM 974 C CA . LEU A 1 128 ? -3.830 -5.290 7.776 1.00 95.31 128 LEU A CA 1
ATOM 975 C C . LEU A 1 128 ? -5.350 -5.417 7.953 1.00 95.31 128 LEU A C 1
ATOM 977 O O . LEU A 1 128 ? -5.847 -6.490 8.274 1.00 95.31 128 LEU A O 1
ATOM 981 N N . VAL A 1 129 ? -6.100 -4.350 7.666 1.00 93.50 129 VAL A N 1
ATOM 982 C CA . VAL A 1 129 ? -7.571 -4.395 7.682 1.00 93.50 129 VAL A CA 1
ATOM 983 C C . VAL A 1 129 ? -8.133 -5.363 6.639 1.00 93.50 129 VAL A C 1
ATOM 985 O O . VAL A 1 129 ? -9.116 -6.039 6.912 1.00 93.50 129 VAL A O 1
ATOM 988 N N . SER A 1 130 ? -7.514 -5.449 5.460 1.00 91.38 130 SER A N 1
ATOM 989 C CA . SER A 1 130 ? -7.949 -6.366 4.397 1.00 91.38 130 SER A CA 1
ATOM 990 C C . SER A 1 130 ? -7.627 -7.830 4.714 1.00 91.38 130 SER A C 1
ATOM 992 O O . SER A 1 130 ? -8.368 -8.719 4.304 1.00 91.38 130 SER A O 1
ATOM 994 N N . ARG A 1 131 ? -6.524 -8.082 5.430 1.00 95.88 131 ARG A N 1
ATOM 995 C CA . ARG A 1 131 ? -6.099 -9.414 5.874 1.00 95.88 131 ARG A CA 1
ATOM 996 C C . ARG A 1 131 ? -6.955 -9.945 7.025 1.00 95.88 131 ARG A C 1
ATOM 998 O O . ARG A 1 131 ? -7.192 -11.148 7.077 1.00 95.88 131 ARG A O 1
ATOM 1005 N N . ASP A 1 132 ? -7.386 -9.057 7.921 1.00 93.50 132 ASP A N 1
ATOM 1006 C CA . ASP A 1 132 ? -8.296 -9.324 9.046 1.00 93.50 132 ASP A CA 1
ATOM 1007 C C . ASP A 1 132 ? -7.868 -10.504 9.948 1.00 93.50 132 ASP A C 1
ATOM 1009 O O . ASP A 1 132 ? -8.686 -11.277 10.447 1.00 93.50 132 ASP A O 1
ATOM 1013 N N . ALA A 1 133 ? -6.559 -10.671 10.171 1.00 95.25 133 ALA A N 1
ATOM 1014 C CA . ALA A 1 133 ? -6.044 -11.679 11.094 1.00 95.25 133 ALA A CA 1
ATOM 1015 C C . ALA A 1 133 ? -6.074 -11.180 12.558 1.00 95.25 133 ALA A C 1
ATOM 1017 O O . ALA A 1 133 ? -6.085 -9.970 12.819 1.00 95.25 133 ALA A O 1
ATOM 1018 N N . PRO A 1 13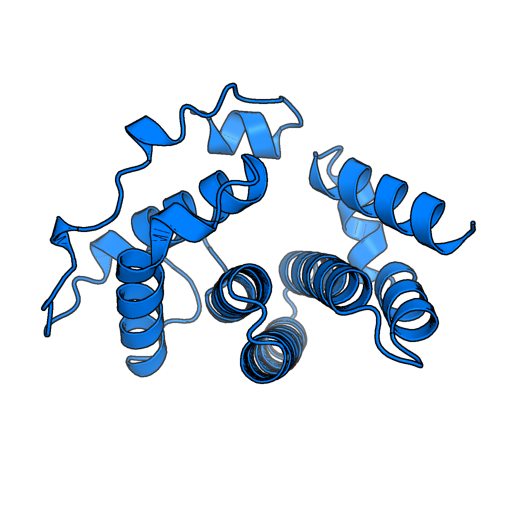4 ? -6.034 -12.085 13.559 1.00 96.38 134 PRO A N 1
ATOM 1019 C CA . PRO A 1 134 ? -5.938 -11.688 14.962 1.00 96.38 134 PRO A CA 1
ATOM 1020 C C . PRO A 1 134 ? -4.754 -10.742 15.220 1.00 96.38 134 PRO A C 1
ATOM 1022 O O . PRO A 1 134 ? -3.607 -11.073 14.930 1.00 96.38 134 PRO A O 1
ATOM 1025 N N . GLY A 1 135 ? -5.038 -9.567 15.791 1.00 93.94 135 GLY A N 1
ATOM 1026 C CA . GLY A 1 135 ? -4.037 -8.528 16.072 1.00 93.94 135 GLY A CA 1
ATOM 1027 C C . GLY A 1 135 ? -3.849 -7.484 14.963 1.00 93.94 135 GLY A C 1
ATOM 1028 O O . GLY A 1 135 ? -3.186 -6.473 15.198 1.00 93.94 135 GLY A O 1
ATOM 1029 N N . ASP A 1 136 ? -4.485 -7.653 13.801 1.00 95.19 136 ASP A N 1
ATOM 1030 C CA . ASP A 1 136 ? -4.338 -6.718 12.681 1.00 95.19 136 ASP A CA 1
ATOM 1031 C C . ASP A 1 136 ? -5.026 -5.383 12.921 1.00 95.19 136 ASP A C 1
ATOM 1033 O O . ASP A 1 136 ? -4.432 -4.340 12.654 1.00 95.19 136 ASP A O 1
ATOM 1037 N N . ARG A 1 137 ? -6.247 -5.393 13.471 1.00 92.88 137 ARG A N 1
ATOM 1038 C CA . ARG A 1 137 ? -6.997 -4.158 13.751 1.00 92.88 137 ARG A CA 1
ATOM 1039 C C . ARG A 1 137 ? -6.248 -3.231 14.727 1.00 92.88 137 ARG A C 1
ATOM 1041 O O . ARG A 1 137 ? -6.060 -2.067 14.371 1.00 92.88 137 ARG A O 1
ATOM 1048 N N . PRO A 1 138 ? -5.742 -3.703 15.890 1.00 94.88 138 PRO A N 1
ATOM 1049 C CA . PRO A 1 138 ? -4.911 -2.872 16.767 1.00 94.88 138 PRO A CA 1
ATOM 1050 C C . PRO A 1 138 ? -3.668 -2.316 16.064 1.00 94.88 138 PRO A C 1
ATOM 1052 O O . PRO A 1 138 ? -3.390 -1.122 16.143 1.00 94.88 138 PRO A O 1
ATOM 1055 N N . ARG A 1 139 ? -2.957 -3.154 15.303 1.00 94.94 139 ARG A N 1
ATOM 1056 C CA . ARG A 1 139 ? -1.734 -2.747 14.602 1.00 94.94 139 ARG A CA 1
ATOM 1057 C C . ARG A 1 139 ? -2.004 -1.741 13.478 1.00 94.94 139 ARG A C 1
ATOM 1059 O O . ARG A 1 139 ? -1.204 -0.835 13.251 1.00 94.94 139 ARG A O 1
ATOM 1066 N N . ALA A 1 140 ? -3.135 -1.864 12.788 1.00 92.19 140 ALA A N 1
ATOM 1067 C CA . ALA A 1 140 ? -3.588 -0.886 11.806 1.00 92.19 140 ALA A CA 1
ATOM 1068 C C . ALA A 1 140 ? -3.893 0.466 12.469 1.00 92.19 140 ALA A C 1
ATOM 1070 O O . ALA A 1 140 ? -3.476 1.503 11.954 1.00 92.19 140 ALA A O 1
ATOM 1071 N N . ALA A 1 141 ? -4.551 0.462 13.633 1.00 91.06 141 ALA A N 1
ATOM 1072 C CA . ALA A 1 141 ? -4.822 1.679 14.397 1.00 91.06 141 ALA A CA 1
ATOM 1073 C C . ALA A 1 141 ? -3.524 2.365 14.863 1.00 91.06 141 ALA A C 1
ATOM 1075 O O . ALA A 1 141 ? -3.375 3.575 14.690 1.00 91.06 141 ALA A O 1
ATOM 1076 N N . GLU A 1 142 ? -2.551 1.596 15.362 1.00 93.62 142 GLU A N 1
ATOM 1077 C CA . GLU A 1 142 ? -1.227 2.108 15.742 1.00 93.62 142 GLU A CA 1
ATOM 1078 C C . GLU A 1 142 ? -0.517 2.795 14.571 1.00 93.62 142 GLU A C 1
ATOM 1080 O O . GLU A 1 142 ? 0.016 3.893 14.729 1.00 93.62 142 GLU A O 1
ATOM 1085 N N . LEU A 1 143 ? -0.546 2.193 13.376 1.00 92.19 143 LEU A N 1
ATOM 1086 C CA . LEU A 1 143 ? 0.047 2.790 12.177 1.00 92.19 143 LEU A CA 1
ATOM 1087 C C . LEU A 1 143 ? -0.621 4.118 11.801 1.00 92.19 143 LEU A C 1
ATOM 1089 O O . LEU A 1 143 ? 0.082 5.066 11.450 1.00 92.19 143 LEU A O 1
ATOM 1093 N N . LEU A 1 144 ? -1.951 4.207 11.901 1.00 87.19 144 LEU A N 1
ATOM 1094 C CA . LEU A 1 144 ? -2.715 5.418 11.573 1.00 87.19 144 LEU A CA 1
ATOM 1095 C C . LEU A 1 144 ? -2.573 6.544 12.602 1.00 87.19 144 LEU A C 1
ATOM 1097 O O . LEU A 1 144 ? -2.874 7.696 12.272 1.00 87.19 144 LEU A O 1
ATOM 1101 N N . ALA A 1 145 ? -2.137 6.220 13.820 1.00 87.69 145 ALA A N 1
ATOM 1102 C CA . ALA A 1 145 ? -1.859 7.176 14.887 1.00 87.69 145 ALA A CA 1
ATOM 1103 C C . ALA A 1 145 ? -0.451 7.797 14.794 1.00 87.69 145 ALA A C 1
ATOM 1105 O O . ALA A 1 145 ? -0.144 8.739 15.526 1.00 87.69 145 ALA A O 1
ATOM 1106 N N . ARG A 1 146 ? 0.422 7.296 13.909 1.00 85.75 146 ARG A N 1
ATOM 1107 C CA . ARG A 1 146 ? 1.789 7.815 13.767 1.00 85.75 146 ARG A CA 1
ATOM 1108 C C . ARG A 1 146 ? 1.797 9.230 13.196 1.00 85.75 146 ARG A C 1
ATOM 1110 O O . ARG A 1 146 ? 1.080 9.536 12.246 1.00 85.75 146 ARG A O 1
ATOM 1117 N N . GLU A 1 147 ? 2.699 10.056 13.722 1.00 76.00 147 GLU A N 1
ATOM 1118 C CA . GLU A 1 147 ? 2.869 11.463 13.336 1.00 76.00 147 GLU A CA 1
ATOM 1119 C C . GLU A 1 147 ? 3.025 11.680 11.816 1.00 76.00 147 GLU A C 1
ATOM 1121 O O . GLU A 1 147 ? 2.304 12.527 11.289 1.00 76.00 147 GLU A O 1
ATOM 1126 N N . PRO A 1 148 ? 3.777 10.859 11.053 1.00 75.38 148 PRO A N 1
ATOM 1127 C CA . PRO A 1 148 ? 3.836 11.007 9.601 1.00 75.38 148 PRO A CA 1
ATOM 1128 C C . PRO A 1 148 ? 2.467 10.920 8.916 1.00 75.38 148 PRO A C 1
ATOM 1130 O O . PRO A 1 148 ? 2.211 11.654 7.971 1.00 75.38 148 PRO A O 1
ATOM 1133 N N . VAL A 1 149 ? 1.538 10.087 9.401 1.00 73.81 149 VAL A N 1
ATOM 1134 C CA . VAL A 1 149 ? 0.183 9.984 8.823 1.00 73.81 149 VAL A CA 1
ATOM 1135 C C . VAL A 1 149 ? -0.616 11.272 9.043 1.00 73.81 149 VAL A C 1
ATOM 1137 O O . VAL A 1 149 ? -1.459 11.618 8.216 1.00 73.81 149 VAL A O 1
ATOM 1140 N N . SER A 1 150 ? -0.325 12.026 10.107 1.00 72.69 150 SER A N 1
ATOM 1141 C CA . SER A 1 150 ? -0.936 13.341 10.327 1.00 72.69 150 SER A CA 1
ATOM 1142 C C . SER A 1 150 ? -0.527 14.367 9.264 1.00 72.69 150 SER A C 1
ATOM 1144 O O . SER A 1 150 ? -1.316 15.258 8.958 1.00 72.69 150 SER A O 1
ATOM 1146 N N . LEU A 1 151 ? 0.633 14.188 8.616 1.00 72.19 151 LEU A N 1
ATOM 1147 C CA . LEU A 1 151 ? 1.092 15.051 7.524 1.00 72.19 151 LEU A CA 1
ATOM 1148 C C . LEU A 1 151 ? 0.219 14.939 6.274 1.00 72.19 151 LEU A C 1
ATOM 1150 O O . LEU A 1 151 ? 0.184 15.877 5.484 1.00 72.19 151 LEU A O 1
ATOM 1154 N N . LEU A 1 152 ? -0.513 13.832 6.094 1.00 68.94 152 LEU A N 1
ATOM 1155 C CA . LEU A 1 152 ? -1.452 13.708 4.976 1.00 68.94 152 LEU A CA 1
ATOM 1156 C C . LEU A 1 152 ? -2.544 14.782 5.072 1.00 68.94 152 LEU A C 1
ATOM 1158 O O . LEU A 1 152 ? -2.868 15.409 4.065 1.00 68.94 152 LEU A O 1
ATOM 1162 N N . HIS A 1 153 ? -3.023 15.081 6.288 1.00 65.94 153 HIS A N 1
ATOM 1163 C CA . HIS A 1 153 ? -4.040 16.112 6.539 1.00 65.94 153 HIS A CA 1
ATOM 1164 C C . HIS A 1 153 ? -3.603 17.511 6.108 1.00 65.94 153 HIS A C 1
ATOM 1166 O O . HIS A 1 153 ? -4.446 18.317 5.735 1.00 65.94 153 HIS A O 1
ATOM 1172 N N . ALA A 1 154 ? -2.298 17.795 6.114 1.00 62.62 154 ALA A N 1
ATOM 1173 C CA . ALA A 1 154 ? -1.769 19.089 5.693 1.00 62.62 154 ALA A CA 1
ATOM 1174 C C . ALA A 1 154 ? -1.882 19.326 4.175 1.00 62.62 154 ALA A C 1
ATOM 1176 O O . ALA A 1 154 ? -1.714 20.457 3.725 1.00 62.62 154 ALA A O 1
ATOM 1177 N N . CYS A 1 155 ? -2.153 18.281 3.389 1.00 57.50 155 CYS A N 1
ATOM 1178 C CA . CYS A 1 155 ? -2.179 18.347 1.929 1.00 57.50 155 CYS A CA 1
ATOM 1179 C C . CYS A 1 155 ? -3.589 18.345 1.317 1.00 57.50 155 CYS A C 1
ATOM 1181 O O . CYS A 1 155 ? -3.671 18.240 0.100 1.00 57.50 155 CYS A O 1
ATOM 1183 N N . ASP A 1 156 ? -4.657 18.423 2.125 1.00 56.91 156 ASP A N 1
ATOM 1184 C CA . ASP A 1 156 ? -6.075 18.404 1.699 1.00 56.91 156 ASP A CA 1
ATOM 1185 C C . ASP A 1 156 ? -6.333 17.460 0.507 1.00 56.91 156 ASP A C 1
ATOM 1187 O O . ASP A 1 156 ? -6.747 17.850 -0.581 1.00 56.91 156 ASP A O 1
ATOM 1191 N N . SER A 1 157 ? -5.948 16.195 0.696 1.00 64.88 157 SER A N 1
ATOM 1192 C CA . SER A 1 157 ? -5.834 15.210 -0.380 1.00 64.88 157 SER A CA 1
ATOM 1193 C C . SER A 1 157 ? -6.748 14.012 -0.146 1.00 64.88 157 SER A C 1
ATOM 1195 O O . SER A 1 157 ? -7.111 13.683 0.987 1.00 64.88 157 SER A O 1
ATOM 1197 N N . LEU A 1 158 ? -7.034 13.267 -1.216 1.00 65.44 158 LEU A N 1
ATOM 1198 C CA . LEU A 1 158 ? -7.754 11.989 -1.169 1.00 65.44 158 LEU A CA 1
ATOM 1199 C C . LEU A 1 158 ? -7.142 10.985 -0.164 1.00 65.44 158 LEU A C 1
ATOM 1201 O O . LEU A 1 158 ? -7.835 10.117 0.373 1.00 65.44 158 LEU A O 1
ATOM 1205 N N . LEU A 1 159 ? -5.842 11.105 0.126 1.00 69.12 159 LEU A N 1
ATOM 1206 C CA . LEU A 1 159 ? -5.147 10.277 1.114 1.00 69.12 159 LEU A CA 1
ATOM 1207 C C . LEU A 1 159 ? -5.608 10.575 2.549 1.00 69.12 159 LEU A C 1
ATOM 1209 O O . LEU A 1 159 ? -5.741 9.648 3.349 1.00 69.12 159 LEU A O 1
ATOM 1213 N N . SER A 1 160 ? -5.912 11.836 2.861 1.00 69.75 160 SER A N 1
ATOM 1214 C CA . SER A 1 160 ? -6.464 12.259 4.155 1.00 69.75 160 SER A CA 1
ATOM 1215 C C . SER A 1 160 ? -7.858 11.688 4.373 1.00 69.75 160 SER A C 1
ATOM 1217 O O . SER A 1 160 ? -8.138 11.135 5.439 1.00 69.75 160 SER A O 1
ATOM 1219 N N . GLU A 1 161 ? -8.710 11.735 3.343 1.00 73.44 161 GLU A N 1
ATOM 1220 C CA . GLU A 1 161 ? -10.036 11.111 3.389 1.00 73.44 161 GLU A CA 1
ATOM 1221 C C . GLU A 1 161 ? -9.942 9.599 3.605 1.00 73.44 161 GLU A C 1
ATOM 1223 O O . GLU A 1 161 ? -10.666 9.037 4.430 1.00 73.44 161 GLU A O 1
ATOM 1228 N N . ARG A 1 162 ? -9.043 8.926 2.873 1.00 75.88 162 ARG A N 1
ATOM 1229 C CA . ARG A 1 162 ? -8.815 7.482 3.020 1.00 75.88 162 ARG A CA 1
ATOM 1230 C C . ARG A 1 162 ? -8.356 7.135 4.434 1.00 75.88 162 ARG A C 1
ATOM 1232 O O . ARG A 1 162 ? -8.889 6.194 5.020 1.00 75.88 162 ARG A O 1
ATOM 1239 N N . ALA A 1 163 ? -7.422 7.902 4.997 1.00 78.12 163 ALA A N 1
ATOM 1240 C CA . ALA A 1 163 ? -6.968 7.714 6.372 1.00 78.12 163 ALA A CA 1
ATOM 1241 C C . ALA A 1 163 ? -8.108 7.912 7.385 1.00 78.12 163 ALA A C 1
ATOM 1243 O O . ALA A 1 163 ? -8.254 7.101 8.297 1.00 78.12 163 ALA A O 1
ATOM 1244 N N . ALA A 1 164 ? -8.943 8.943 7.212 1.00 81.50 164 ALA A N 1
ATOM 1245 C CA . ALA A 1 164 ? -10.082 9.210 8.090 1.00 81.50 164 ALA A CA 1
ATOM 1246 C C . ALA A 1 164 ? -11.127 8.083 8.055 1.00 81.50 164 ALA A C 1
ATOM 1248 O O . ALA A 1 164 ? -11.503 7.573 9.109 1.00 81.50 164 ALA A O 1
ATOM 1249 N N . ARG A 1 165 ? -11.527 7.628 6.857 1.00 82.19 165 ARG A N 1
ATOM 1250 C CA . ARG A 1 165 ? -12.474 6.507 6.707 1.00 82.19 165 ARG A CA 1
ATOM 1251 C C . ARG A 1 165 ? -11.947 5.220 7.333 1.00 82.19 165 ARG A C 1
ATOM 1253 O O . ARG A 1 165 ? -12.714 4.474 7.933 1.00 82.19 165 ARG A O 1
ATOM 1260 N N . LEU A 1 166 ? -10.647 4.951 7.196 1.00 81.31 166 LEU A N 1
ATOM 1261 C CA . LEU A 1 166 ? -10.051 3.754 7.779 1.00 81.31 166 LEU A CA 1
ATOM 1262 C C . LEU A 1 166 ? -10.017 3.813 9.311 1.00 81.31 166 LEU A C 1
ATOM 1264 O O . LEU A 1 166 ? -10.275 2.794 9.946 1.00 81.31 166 LEU A O 1
ATOM 1268 N N . ARG A 1 167 ? -9.755 4.986 9.909 1.00 84.25 167 ARG A N 1
ATOM 1269 C CA . ARG A 1 167 ? -9.863 5.166 11.369 1.00 84.25 167 ARG A CA 1
ATOM 1270 C C . ARG A 1 167 ? -11.290 4.925 11.852 1.00 84.25 167 ARG A C 1
ATOM 1272 O O . ARG A 1 167 ? -11.484 4.114 12.747 1.00 84.25 167 ARG A O 1
ATOM 1279 N N . GLU A 1 168 ? -12.276 5.536 11.198 1.00 83.31 168 GLU A N 1
ATOM 1280 C CA . GLU A 1 168 ? -13.690 5.349 11.546 1.00 83.31 168 GLU A CA 1
ATOM 1281 C C . GLU A 1 168 ? -14.108 3.871 11.471 1.00 83.31 168 GLU A C 1
ATOM 1283 O O . GLU A 1 168 ? -14.837 3.378 12.326 1.00 83.31 168 GLU A O 1
ATOM 1288 N N . PHE A 1 169 ? -13.623 3.133 10.467 1.00 82.19 169 PHE A N 1
ATOM 1289 C CA . PHE A 1 169 ? -13.883 1.698 10.348 1.00 82.19 169 PHE A CA 1
ATOM 1290 C C . PHE A 1 169 ? -13.278 0.872 11.494 1.00 82.19 169 PHE A C 1
ATOM 1292 O O . PHE A 1 169 ? -13.853 -0.146 11.877 1.00 82.19 169 PHE A O 1
ATOM 1299 N N . LEU A 1 170 ? -12.120 1.277 12.020 1.00 81.94 170 LEU A N 1
ATOM 1300 C CA . LEU A 1 170 ? -11.420 0.580 13.103 1.00 81.94 170 LEU A CA 1
ATOM 1301 C C . LEU A 1 170 ? -12.018 0.855 14.491 1.00 81.94 170 LEU A C 1
ATOM 1303 O O . LEU A 1 170 ? -11.830 0.040 15.389 1.00 81.94 170 LEU A O 1
ATOM 1307 N N . GLU A 1 171 ? -12.720 1.977 14.659 1.00 80.12 171 GLU A N 1
ATOM 1308 C CA . GLU A 1 171 ? -13.379 2.389 15.909 1.00 80.12 171 GLU A CA 1
ATOM 1309 C C . GLU A 1 171 ? -14.763 1.743 16.120 1.00 80.12 171 GLU A C 1
ATOM 1311 O O . GLU A 1 171 ? -15.323 1.835 17.214 1.00 80.12 171 GLU A O 1
ATOM 1316 N N . ARG A 1 172 ? -15.305 1.090 15.085 1.00 73.88 172 ARG A N 1
ATOM 1317 C CA . ARG A 1 172 ? -16.534 0.283 15.127 1.00 73.88 172 ARG A CA 1
ATOM 1318 C C . ARG A 1 172 ? -16.233 -1.165 15.506 1.00 73.88 172 ARG A C 1
ATOM 1320 O O . ARG A 1 172 ? -17.084 -1.738 16.221 1.00 73.88 172 ARG A O 1
#

Radius of gyration: 15.5 Å; chains: 1; bounding box: 35×31×41 Å

pLDDT: mean 80.0, std 12.68, range [48.59, 97.5]

Foldseek 3Di:
DCVVCQFLAHLPPDPLVVLALLPVLPPDPDADLLCLVSLLVSLVSCVSVVNLVSHPSSLVNLVVVVVVPDQARPPHGDGSLLSQLLSCLSVVVLVSNVVSLVVQCVVCVVVVVLQSNLSSLLSQLVSLVSNVDPPSLVSSLVSLPDPSVVVSVVSNHPSVVSSVVSNVVSVD

Sequence (172 aa):
RWLVDALAGERPDVDVAQLGTGAELDGVESFDWILVPDLCLRLELADLAGAPTATPPVERALALARAHGFVFSSGWPFFVPRILGVAATARADWDAAERAFANAELIATRERAPFELARTCLDRARMLVSRDAPGDRPRAAELLAREPVSLLHACDSLLSERAARLREFLER

Secondary structure (DSSP, 8-state):
-HHHHHHTT------GGGG---GGGTT--S--GGGHHHHHHHHHHHHHTT-GGG-HHHHHHHHHHHHTT--B-SSS--BHHHHHHHHHHHTT-HHHHHHHHHHHHHHHHHTT-HHHHHHHHHHHHHHHHHH--TTHHHHHHHHHTSHHHHHHHTT--HHHHHHHHHHHHHH-